Protein AF-A0A8T7BGT6-F1 (afdb_monomer_lite)

Structure (mmCIF, N/CA/C/O backbone):
data_AF-A0A8T7BGT6-F1
#
_entry.id   AF-A0A8T7BGT6-F1
#
loop_
_atom_site.group_PDB
_atom_site.id
_atom_site.type_symbol
_atom_site.label_atom_id
_atom_site.label_alt_id
_atom_site.label_comp_id
_atom_site.label_asym_id
_atom_site.label_entity_id
_atom_site.label_seq_id
_atom_site.pdbx_PDB_ins_code
_atom_site.Cartn_x
_atom_site.Cartn_y
_atom_site.Cartn_z
_atom_site.occupancy
_atom_site.B_iso_or_equiv
_atom_site.auth_seq_id
_atom_site.auth_comp_id
_atom_site.auth_asym_id
_atom_site.auth_atom_id
_atom_site.pdbx_PDB_model_num
ATOM 1 N N . MET A 1 1 ? -4.310 -24.675 -14.103 1.00 64.19 1 MET A N 1
ATOM 2 C CA . MET A 1 1 ? -4.039 -23.406 -14.818 1.00 64.19 1 MET A CA 1
ATOM 3 C C . MET A 1 1 ? -5.114 -22.361 -14.543 1.00 64.19 1 MET A C 1
ATOM 5 O O . MET A 1 1 ? -4.753 -21.327 -14.008 1.00 64.19 1 MET A O 1
ATOM 9 N N . ALA A 1 2 ? -6.406 -22.651 -14.751 1.00 83.56 2 ALA A N 1
ATOM 10 C CA . ALA A 1 2 ? -7.501 -21.686 -14.536 1.00 83.56 2 ALA A CA 1
ATOM 11 C C . ALA A 1 2 ? -7.520 -20.987 -13.155 1.00 83.56 2 ALA A C 1
ATOM 13 O O . ALA A 1 2 ? -7.772 -19.791 -13.073 1.00 83.56 2 ALA A O 1
ATOM 14 N N . PHE A 1 3 ? -7.206 -21.706 -12.070 1.00 85.88 3 PHE A N 1
ATOM 15 C CA . PHE A 1 3 ? -7.164 -21.116 -10.725 1.00 85.88 3 PHE A CA 1
ATOM 16 C C . PHE A 1 3 ? -6.041 -20.078 -10.547 1.00 85.88 3 PHE A 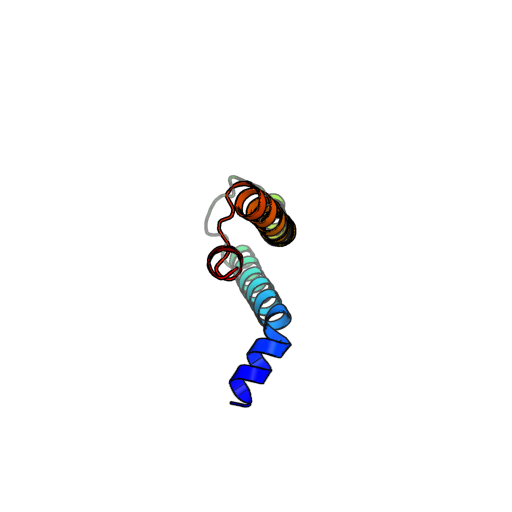C 1
ATOM 18 O O . PHE A 1 3 ? -6.273 -19.020 -9.972 1.00 85.88 3 PHE A O 1
ATOM 25 N N . ASN A 1 4 ? -4.843 -20.344 -11.079 1.00 91.06 4 ASN A N 1
ATOM 26 C CA . ASN A 1 4 ? -3.724 -19.400 -10.995 1.00 91.06 4 ASN A CA 1
ATOM 27 C C . ASN A 1 4 ? -4.005 -18.137 -11.813 1.00 91.06 4 ASN A C 1
ATOM 29 O O . ASN A 1 4 ? -3.731 -17.042 -11.343 1.00 91.06 4 ASN A O 1
ATOM 33 N N . GLU A 1 5 ? -4.597 -18.274 -13.003 1.00 91.31 5 GLU A N 1
ATOM 34 C CA . GLU A 1 5 ? -4.998 -17.110 -13.801 1.00 91.31 5 GLU A CA 1
ATOM 35 C C . GLU A 1 5 ? -6.081 -16.287 -13.108 1.00 91.31 5 GLU A C 1
ATOM 37 O O . GLU A 1 5 ? -6.015 -15.061 -13.107 1.00 91.31 5 GLU A O 1
ATOM 42 N N . TRP A 1 6 ? -7.041 -16.942 -12.449 1.00 93.12 6 TRP A N 1
ATOM 43 C CA . TRP A 1 6 ? -8.026 -16.240 -11.633 1.00 93.12 6 TRP A CA 1
ATOM 44 C C . TRP A 1 6 ? -7.365 -15.451 -10.494 1.00 93.12 6 TRP A C 1
ATOM 46 O O . TRP A 1 6 ? -7.721 -14.291 -10.286 1.00 93.12 6 TRP A O 1
ATOM 56 N N . ILE A 1 7 ? -6.379 -16.036 -9.801 1.00 92.06 7 ILE A N 1
ATOM 57 C CA . ILE A 1 7 ? -5.618 -15.340 -8.752 1.00 92.06 7 ILE A CA 1
ATOM 58 C C . ILE A 1 7 ? -4.863 -14.145 -9.329 1.00 92.06 7 ILE A C 1
ATOM 60 O O . ILE A 1 7 ? -4.968 -13.057 -8.776 1.00 92.06 7 ILE A O 1
ATOM 64 N N . LEU A 1 8 ? -4.124 -14.326 -10.425 1.00 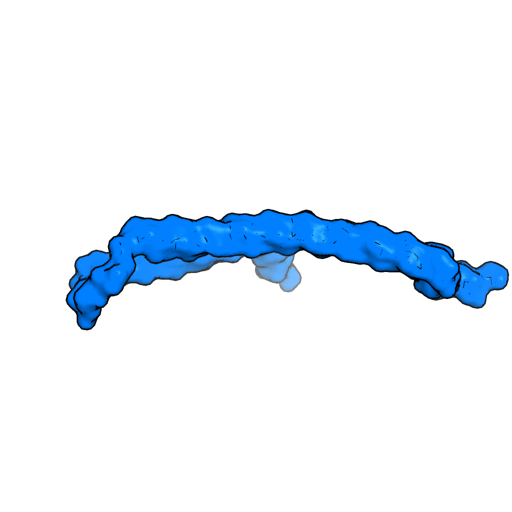92.69 8 LEU A N 1
ATOM 65 C CA . LEU A 1 8 ? -3.322 -13.259 -11.030 1.00 92.69 8 LEU A CA 1
ATOM 66 C C . LEU A 1 8 ? -4.203 -12.103 -11.522 1.00 92.69 8 LEU A C 1
ATOM 68 O O . LEU A 1 8 ? -3.901 -10.942 -11.263 1.00 92.69 8 LEU A O 1
ATOM 72 N N . ASN A 1 9 ? -5.348 -12.408 -12.135 1.00 94.75 9 ASN A N 1
ATOM 73 C CA . ASN A 1 9 ? -6.298 -11.390 -12.591 1.00 94.75 9 ASN A CA 1
ATOM 74 C C . ASN A 1 9 ? -6.965 -10.627 -11.434 1.00 94.75 9 ASN A C 1
ATOM 76 O O . ASN A 1 9 ? -7.382 -9.485 -11.614 1.00 94.75 9 ASN A O 1
ATOM 80 N N . ASN A 1 10 ? -7.060 -11.234 -10.247 1.00 93.88 10 ASN A N 1
ATOM 81 C CA . ASN A 1 10 ? -7.681 -10.635 -9.062 1.00 93.88 10 ASN A CA 1
ATOM 82 C C . ASN A 1 10 ? -6.670 -10.288 -7.959 1.00 93.88 10 ASN A C 1
ATOM 84 O O . ASN A 1 10 ? -7.072 -9.986 -6.835 1.00 93.88 10 ASN A O 1
ATOM 88 N N . GLU A 1 11 ? -5.368 -10.292 -8.254 1.00 91.06 11 GLU A N 1
ATOM 89 C CA . GLU A 1 11 ? -4.298 -10.173 -7.259 1.00 91.06 11 GLU A CA 1
ATOM 90 C C . GLU A 1 11 ? -4.464 -8.915 -6.394 1.00 91.06 11 GLU A C 1
ATOM 92 O O . GLU A 1 11 ? -4.351 -8.962 -5.169 1.00 91.06 11 GLU A O 1
ATOM 97 N N . VAL A 1 12 ? -4.802 -7.785 -7.025 1.00 87.94 12 VAL A N 1
ATOM 98 C CA . VAL A 1 12 ? -5.029 -6.505 -6.339 1.00 87.94 12 VAL A CA 1
ATOM 99 C C . VAL A 1 12 ?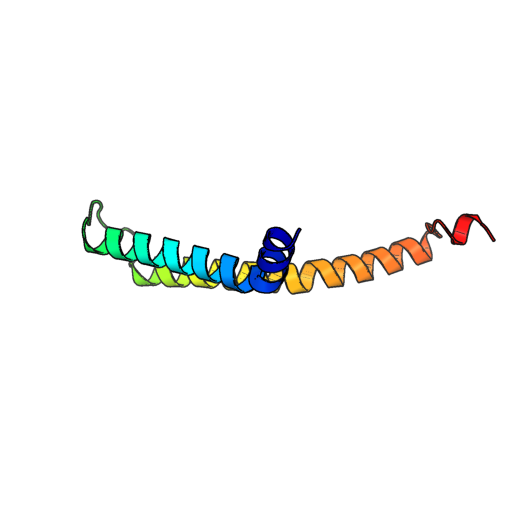 -6.214 -6.592 -5.375 1.00 87.94 12 VAL A C 1
ATOM 101 O O . VAL A 1 12 ? -6.089 -6.183 -4.220 1.00 87.94 12 VAL A O 1
ATOM 104 N N . MET A 1 13 ? -7.343 -7.153 -5.818 1.00 89.50 13 MET A N 1
ATOM 105 C CA . MET A 1 13 ? -8.540 -7.312 -4.985 1.00 89.50 13 MET A CA 1
ATOM 106 C C . MET A 1 13 ? -8.298 -8.271 -3.823 1.00 89.50 13 MET A C 1
ATOM 108 O O . MET A 1 13 ? -8.716 -7.980 -2.707 1.00 89.50 13 MET A O 1
ATOM 112 N N . ILE A 1 14 ? -7.589 -9.378 -4.054 1.00 92.31 14 ILE A N 1
ATOM 113 C CA . ILE A 1 14 ? -7.253 -10.347 -3.007 1.00 92.31 14 ILE A CA 1
ATOM 114 C C . ILE A 1 14 ? -6.347 -9.695 -1.958 1.00 92.31 14 ILE A C 1
ATOM 116 O O . ILE A 1 14 ? -6.609 -9.812 -0.761 1.00 92.31 14 ILE A O 1
ATOM 120 N N . ARG A 1 15 ? -5.316 -8.953 -2.382 1.00 88.06 15 ARG A N 1
ATOM 121 C CA . ARG A 1 15 ? -4.391 -8.277 -1.461 1.00 88.06 15 ARG A CA 1
ATOM 122 C C . ARG A 1 15 ? -5.110 -7.215 -0.632 1.00 88.06 15 ARG A C 1
ATOM 124 O O . ARG A 1 15 ? -5.017 -7.238 0.592 1.00 88.06 15 ARG A O 1
ATOM 131 N N . LEU A 1 16 ? -5.898 -6.350 -1.273 1.00 87.81 16 LEU A N 1
ATOM 132 C CA . LEU A 1 16 ? -6.692 -5.334 -0.577 1.00 87.81 16 LEU A CA 1
ATOM 133 C C . LEU A 1 16 ? -7.732 -5.962 0.357 1.00 87.81 16 LEU A C 1
ATOM 135 O O . LEU A 1 16 ? -7.840 -5.554 1.509 1.00 87.81 16 LEU A O 1
ATOM 139 N N . GLY A 1 17 ? -8.455 -6.983 -0.106 1.00 91.31 17 GLY A N 1
ATOM 140 C CA . GLY A 1 17 ? -9.451 -7.698 0.688 1.00 91.31 17 GLY A CA 1
ATOM 141 C C . GLY A 1 17 ? -8.840 -8.391 1.905 1.00 91.31 17 GLY A C 1
ATOM 142 O O . GLY A 1 17 ? -9.386 -8.291 2.999 1.00 91.31 17 GLY A O 1
ATOM 143 N N . SER A 1 18 ? -7.674 -9.023 1.751 1.00 90.69 18 SER A N 1
ATOM 144 C CA . SER A 1 18 ? -6.948 -9.635 2.869 1.00 90.69 18 SER A CA 1
ATOM 145 C C . SER A 1 18 ? -6.471 -8.594 3.887 1.00 90.69 18 SER A C 1
ATOM 147 O O . SER A 1 18 ? -6.657 -8.793 5.086 1.00 90.69 18 SER A O 1
ATOM 149 N N . PHE A 1 19 ? -5.948 -7.450 3.430 1.00 87.81 19 PHE A N 1
ATOM 150 C CA . PHE A 1 19 ? -5.537 -6.359 4.312 1.00 87.81 19 PHE A CA 1
ATOM 151 C C . PHE A 1 19 ? -6.722 -5.784 5.091 1.00 87.81 19 PHE A C 1
ATOM 153 O O . PHE A 1 19 ? -6.679 -5.723 6.318 1.00 87.81 19 PHE A O 1
ATOM 160 N N . VAL A 1 20 ? -7.801 -5.415 4.394 1.00 88.88 20 VAL A N 1
ATOM 161 C CA . VAL A 1 20 ? -9.016 -4.871 5.017 1.00 88.88 20 VAL A CA 1
ATOM 162 C C . VAL A 1 20 ? -9.652 -5.898 5.952 1.00 88.88 20 VAL A C 1
ATOM 164 O O . VAL A 1 20 ? -10.067 -5.538 7.050 1.00 88.88 20 VAL A O 1
ATOM 167 N N . GLY A 1 21 ? -9.679 -7.176 5.569 1.00 92.88 21 GLY A N 1
ATOM 168 C CA . GLY A 1 21 ? -10.204 -8.262 6.393 1.00 92.88 21 GLY A CA 1
ATOM 169 C C . GLY A 1 21 ? -9.426 -8.431 7.697 1.00 92.88 21 GLY A C 1
ATOM 170 O O . GLY A 1 21 ? -10.020 -8.411 8.774 1.00 92.88 21 GLY A O 1
ATOM 171 N N . ILE A 1 22 ? -8.094 -8.522 7.626 1.00 90.06 22 ILE A N 1
ATOM 172 C CA . ILE A 1 22 ? -7.239 -8.621 8.819 1.00 90.06 22 ILE A CA 1
ATOM 173 C C . ILE A 1 22 ? -7.367 -7.357 9.673 1.00 90.06 22 ILE A C 1
ATOM 175 O O . ILE A 1 22 ? -7.508 -7.452 10.891 1.00 90.06 22 ILE A O 1
ATOM 179 N N . PHE A 1 23 ? -7.364 -6.178 9.050 1.00 87.88 23 PHE A N 1
ATOM 180 C CA . PHE A 1 23 ? -7.524 -4.911 9.753 1.00 87.88 23 PHE A CA 1
ATOM 181 C C . PHE A 1 23 ? -8.864 -4.843 10.498 1.00 87.88 23 PHE A C 1
ATOM 183 O O . PHE A 1 23 ? -8.887 -4.482 11.672 1.00 87.88 23 PHE A O 1
ATOM 190 N N . ALA A 1 24 ? -9.964 -5.256 9.866 1.00 88.25 24 ALA A N 1
ATOM 191 C CA . ALA A 1 24 ? -11.288 -5.296 10.481 1.00 88.25 24 ALA A CA 1
ATOM 192 C C . ALA A 1 24 ? -11.365 -6.302 11.640 1.00 88.25 24 ALA A C 1
ATOM 194 O O . ALA A 1 24 ? -11.946 -5.992 12.683 1.00 88.25 24 ALA A O 1
ATOM 195 N N . ILE A 1 25 ? -10.745 -7.480 11.495 1.00 91.38 25 ILE A N 1
ATOM 196 C CA . ILE A 1 25 ? -10.642 -8.475 12.573 1.00 91.38 25 ILE A CA 1
ATOM 197 C C . ILE A 1 25 ? -9.882 -7.876 13.758 1.00 91.38 25 ILE A C 1
ATOM 199 O O . ILE A 1 25 ? -10.375 -7.901 14.885 1.00 91.38 25 ILE A O 1
ATOM 203 N N . MET A 1 26 ? -8.716 -7.279 13.510 1.00 85.94 26 MET A N 1
ATOM 204 C CA . MET A 1 26 ? -7.899 -6.664 14.556 1.00 85.94 26 MET A CA 1
ATOM 205 C C . MET A 1 26 ? -8.607 -5.481 15.226 1.00 85.94 26 MET A C 1
ATOM 207 O O . MET A 1 26 ? -8.576 -5.378 16.450 1.00 85.94 26 MET A O 1
ATOM 211 N N . ALA A 1 27 ? -9.296 -4.635 14.456 1.00 83.56 27 ALA A N 1
ATOM 212 C CA . ALA A 1 27 ? -10.095 -3.529 14.979 1.00 83.56 27 ALA A CA 1
ATOM 213 C C . ALA A 1 27 ? -11.247 -4.032 15.868 1.00 83.56 27 ALA A C 1
ATOM 215 O O . ALA A 1 27 ? -11.472 -3.500 16.954 1.00 83.56 27 ALA A O 1
ATOM 216 N N . SER A 1 28 ? -11.933 -5.101 15.452 1.00 86.69 28 SER A N 1
ATOM 217 C CA . SER A 1 28 ? -13.015 -5.723 16.230 1.00 86.69 28 SER A CA 1
ATOM 218 C C . SER A 1 28 ? -12.496 -6.353 17.526 1.00 86.69 28 SER A C 1
ATOM 220 O O . SER A 1 28 ? -13.111 -6.219 18.587 1.00 86.69 28 SER A O 1
ATOM 222 N N . LEU A 1 29 ? -11.329 -7.000 17.474 1.00 85.62 29 LEU A N 1
ATOM 223 C CA . LEU A 1 29 ? -10.661 -7.559 18.651 1.00 85.62 29 LEU A CA 1
ATOM 224 C C . LEU A 1 29 ? -10.198 -6.468 19.626 1.00 85.62 29 LEU A C 1
ATOM 226 O O . LEU A 1 29 ? -10.321 -6.637 20.836 1.00 85.62 29 LEU A O 1
ATOM 230 N N . GLU A 1 30 ? -9.726 -5.326 19.122 1.00 82.44 30 GLU A N 1
ATOM 231 C CA . GLU A 1 30 ? -9.317 -4.177 19.944 1.00 82.44 30 GLU A CA 1
ATOM 232 C C . GLU A 1 30 ? -10.505 -3.521 20.678 1.00 82.44 30 GLU A C 1
ATOM 234 O O . GLU A 1 30 ? -10.337 -2.971 21.770 1.00 82.44 30 GLU A O 1
ATOM 239 N N . VAL A 1 31 ? -11.717 -3.600 20.115 1.00 79.38 31 VAL A N 1
ATOM 240 C CA . VAL A 1 31 ? -12.954 -3.144 20.774 1.00 79.38 31 VAL A CA 1
ATOM 241 C C . VAL A 1 31 ? -13.446 -4.155 21.813 1.00 79.38 31 VAL A C 1
ATOM 243 O O . VAL A 1 31 ? -13.828 -3.755 22.911 1.00 79.38 31 VAL A O 1
ATOM 246 N N . THR A 1 32 ? -13.431 -5.448 21.484 1.00 83.00 32 THR A N 1
ATOM 247 C CA . THR A 1 32 ? -14.022 -6.511 22.320 1.00 83.00 32 THR A CA 1
ATOM 248 C C . THR A 1 32 ? -13.134 -6.944 23.487 1.00 83.00 32 THR A C 1
ATOM 250 O O . THR A 1 32 ? -13.654 -7.298 24.543 1.00 83.00 32 THR A O 1
ATOM 253 N N . LEU A 1 33 ? -11.807 -6.888 23.342 1.00 78.50 33 LEU A N 1
ATOM 254 C CA . LEU A 1 33 ? -10.852 -7.220 24.402 1.00 78.50 33 LEU A CA 1
ATOM 255 C C . LEU A 1 33 ? -9.834 -6.086 24.619 1.00 78.50 33 LEU A C 1
ATOM 257 O O . LEU A 1 33 ? -8.683 -6.193 24.179 1.00 78.50 33 LEU A O 1
ATOM 261 N N . PRO A 1 34 ? -10.199 -5.017 25.353 1.00 69.12 34 PRO A N 1
ATOM 262 C CA . PRO A 1 34 ? -9.264 -3.960 25.724 1.00 69.12 34 PRO A CA 1
ATOM 263 C C . PRO A 1 34 ? -8.278 -4.484 26.782 1.00 69.12 34 PRO A C 1
ATOM 265 O O . PRO A 1 34 ? -8.475 -4.327 27.982 1.00 69.12 34 PRO A O 1
ATOM 268 N N . ARG A 1 35 ? -7.216 -5.171 26.341 1.00 68.06 35 ARG A N 1
ATOM 269 C CA . ARG A 1 35 ? -6.241 -5.843 27.224 1.00 68.06 35 ARG A CA 1
ATOM 270 C C . ARG A 1 35 ? -5.111 -4.945 27.750 1.00 68.06 35 ARG A C 1
ATOM 272 O O . ARG A 1 35 ? -4.320 -5.424 28.558 1.00 68.06 35 ARG A O 1
ATOM 279 N N . ARG A 1 36 ? -4.975 -3.690 27.300 1.00 65.56 36 ARG A N 1
ATOM 280 C CA . ARG A 1 36 ? -3.890 -2.773 27.715 1.00 65.56 36 ARG A CA 1
ATOM 281 C C . ARG A 1 36 ? -4.340 -1.313 27.751 1.00 65.56 36 ARG A C 1
ATOM 283 O O . ARG A 1 36 ? -5.136 -0.905 26.906 1.00 65.56 36 ARG A O 1
ATOM 290 N N . GLU A 1 37 ? -3.775 -0.532 28.674 1.00 62.50 37 GLU A N 1
ATOM 291 C CA . GLU A 1 37 ? -3.865 0.931 28.630 1.00 62.50 37 GLU A CA 1
ATOM 292 C C . GLU A 1 37 ? -3.212 1.450 27.343 1.00 62.50 37 GLU A C 1
ATOM 294 O O . GLU A 1 37 ? -2.093 1.077 26.979 1.00 62.50 37 GLU A O 1
ATOM 299 N N . LEU A 1 38 ? -3.957 2.262 26.601 1.00 64.81 38 LEU A N 1
ATOM 300 C CA . LEU A 1 38 ? -3.555 2.764 25.296 1.00 64.81 38 LEU A CA 1
ATOM 301 C C . LEU A 1 38 ? -2.593 3.945 25.474 1.00 64.81 38 LEU A C 1
ATOM 303 O O . LEU A 1 38 ? -3.025 5.044 25.799 1.00 64.81 38 LEU A O 1
ATOM 307 N N . LEU A 1 39 ? -1.299 3.729 25.211 1.00 67.12 39 LEU A N 1
ATOM 308 C CA . LEU A 1 39 ? -0.284 4.798 25.154 1.00 67.12 39 LEU A CA 1
ATOM 309 C C . LEU A 1 39 ? -0.532 5.796 24.005 1.00 67.12 39 LEU A C 1
ATOM 311 O O . LEU A 1 39 ? -0.097 6.940 24.068 1.00 67.12 39 LEU A O 1
ATOM 315 N N . LEU A 1 40 ? -1.219 5.356 22.946 1.00 67.12 40 LEU A N 1
ATOM 316 C CA . LEU A 1 40 ? -1.581 6.146 21.768 1.00 67.12 40 LEU A CA 1
ATOM 317 C C . LEU A 1 40 ? -3.067 5.966 21.468 1.00 67.12 40 LEU A C 1
ATOM 319 O O . LEU A 1 40 ? -3.622 4.883 21.667 1.00 67.12 40 LEU A O 1
ATOM 323 N N . SER A 1 41 ? -3.711 7.010 20.947 1.00 75.94 41 SER A N 1
ATOM 324 C CA . SER A 1 41 ? -5.132 6.937 20.602 1.00 75.94 41 SER A CA 1
ATOM 325 C C . SER A 1 41 ? -5.386 5.888 19.508 1.00 75.94 41 SER A C 1
ATOM 327 O O . SER A 1 41 ? -4.594 5.723 18.576 1.00 75.94 41 SER A O 1
ATOM 329 N N . ARG A 1 42 ? -6.517 5.176 19.597 1.00 72.25 42 ARG A N 1
ATOM 330 C CA . ARG A 1 42 ? -6.902 4.120 18.635 1.00 72.25 42 ARG A CA 1
ATOM 331 C C . ARG A 1 42 ? -6.920 4.647 17.196 1.00 72.25 42 ARG A C 1
ATOM 333 O O . ARG A 1 42 ? -6.402 4.006 16.287 1.00 72.25 42 ARG A O 1
ATOM 340 N N . TRP A 1 43 ? -7.421 5.871 17.022 1.00 74.75 43 TRP A N 1
ATOM 341 C CA . TRP A 1 43 ? -7.469 6.563 15.737 1.00 74.75 43 TRP A CA 1
ATOM 342 C C . TRP A 1 43 ? -6.088 6.799 15.128 1.00 74.75 43 TRP A C 1
ATOM 344 O O . TRP A 1 43 ? -5.924 6.554 13.939 1.00 74.75 43 TRP A O 1
ATOM 354 N N . GLN A 1 44 ? -5.083 7.190 15.920 1.00 80.50 44 GLN A N 1
ATOM 355 C CA . GLN A 1 44 ? -3.713 7.368 15.419 1.00 80.50 44 GLN A CA 1
ATOM 356 C C . GLN A 1 44 ? -3.097 6.056 14.917 1.00 80.50 44 GLN A C 1
ATOM 358 O O . GLN A 1 44 ? -2.385 6.054 13.916 1.00 80.50 44 GLN A O 1
ATOM 363 N N . ARG A 1 45 ? -3.377 4.924 15.575 1.00 79.81 45 ARG A N 1
ATOM 364 C CA . ARG A 1 45 ? -2.881 3.612 15.122 1.00 79.81 45 ARG A CA 1
ATOM 365 C C . ARG A 1 45 ? -3.526 3.194 13.805 1.00 79.81 45 ARG A C 1
ATOM 367 O O . ARG A 1 45 ? -2.849 2.694 12.912 1.00 79.81 45 ARG A O 1
ATOM 374 N N . TRP A 1 46 ? -4.832 3.405 13.686 1.00 81.19 46 TRP A N 1
ATOM 375 C CA . TRP A 1 46 ? -5.596 3.041 12.497 1.00 81.19 46 TRP A CA 1
ATOM 376 C C . TRP A 1 46 ? -5.199 3.890 11.290 1.00 81.19 46 TRP A C 1
ATOM 378 O O . TRP A 1 46 ? -4.929 3.338 10.224 1.00 81.19 46 TRP A O 1
ATOM 388 N N . THR A 1 47 ? -5.078 5.210 11.465 1.00 84.62 47 THR A N 1
ATOM 389 C CA . THR A 1 47 ? -4.619 6.104 10.393 1.00 84.62 47 THR A CA 1
ATOM 390 C C . THR A 1 47 ? -3.174 5.828 10.003 1.00 84.62 47 THR A C 1
ATOM 392 O O . THR A 1 47 ? -2.870 5.840 8.815 1.00 84.62 47 THR A O 1
ATOM 395 N N . SER A 1 48 ? -2.298 5.509 10.961 1.00 86.31 48 SER A N 1
ATOM 396 C CA . SER A 1 48 ? -0.912 5.135 10.670 1.00 86.31 48 SER A CA 1
ATOM 397 C C . SER A 1 48 ? -0.825 3.838 9.862 1.00 86.31 48 SER A C 1
ATOM 399 O O . SER A 1 48 ? -0.148 3.819 8.840 1.00 86.31 48 SER A O 1
ATOM 401 N N . ASN A 1 49 ? -1.559 2.786 10.241 1.00 86.25 49 ASN A N 1
ATOM 402 C CA . ASN A 1 49 ? -1.547 1.515 9.508 1.00 86.25 49 ASN A CA 1
ATOM 403 C C . ASN A 1 49 ? -2.094 1.653 8.080 1.00 86.25 49 ASN A C 1
ATOM 405 O O . ASN A 1 49 ? -1.510 1.115 7.143 1.00 86.25 49 ASN A O 1
ATOM 409 N N . ILE A 1 50 ? -3.196 2.388 7.900 1.00 86.25 50 ILE A N 1
ATOM 410 C CA . ILE A 1 50 ? -3.755 2.648 6.566 1.00 86.25 50 ILE A CA 1
ATOM 411 C C . ILE A 1 50 ? -2.789 3.520 5.755 1.00 86.25 50 ILE A C 1
ATOM 413 O O . ILE A 1 50 ? -2.486 3.204 4.606 1.00 86.25 50 ILE A O 1
ATOM 417 N N . GLY A 1 51 ? -2.260 4.584 6.363 1.00 89.94 51 GLY A N 1
ATOM 418 C CA . GLY A 1 51 ? -1.304 5.488 5.731 1.00 89.94 51 GLY A CA 1
ATOM 419 C C . GLY A 1 51 ? -0.036 4.774 5.271 1.00 89.94 51 GLY A C 1
ATOM 420 O O . GLY A 1 51 ? 0.412 5.014 4.156 1.00 89.94 51 GLY A O 1
ATOM 421 N N . LEU A 1 52 ? 0.494 3.849 6.076 1.00 89.00 52 LEU A N 1
ATOM 422 C CA . LEU A 1 52 ? 1.665 3.048 5.722 1.00 89.00 52 LEU A CA 1
ATOM 423 C C . LEU A 1 52 ? 1.421 2.175 4.489 1.00 89.00 52 LEU A C 1
ATOM 425 O O . LEU A 1 52 ? 2.283 2.135 3.623 1.00 89.00 52 LEU A O 1
ATOM 429 N N . VAL A 1 53 ? 0.258 1.531 4.357 1.00 87.12 53 VAL A N 1
ATOM 430 C CA . VAL A 1 53 ? -0.042 0.699 3.174 1.00 87.12 53 VAL A CA 1
ATOM 431 C C . VAL A 1 53 ? -0.204 1.525 1.903 1.00 87.12 53 VAL A C 1
ATOM 433 O O . VAL A 1 53 ? 0.290 1.139 0.840 1.00 87.12 53 VAL A O 1
ATOM 436 N N . PHE A 1 54 ? -0.870 2.678 1.994 1.00 88.56 54 PHE A N 1
ATOM 437 C CA . PHE A 1 54 ? -0.962 3.599 0.861 1.00 88.56 54 PHE A CA 1
ATOM 438 C C . PHE A 1 54 ? 0.413 4.134 0.464 1.00 88.56 54 PHE A C 1
ATOM 440 O O . PHE A 1 54 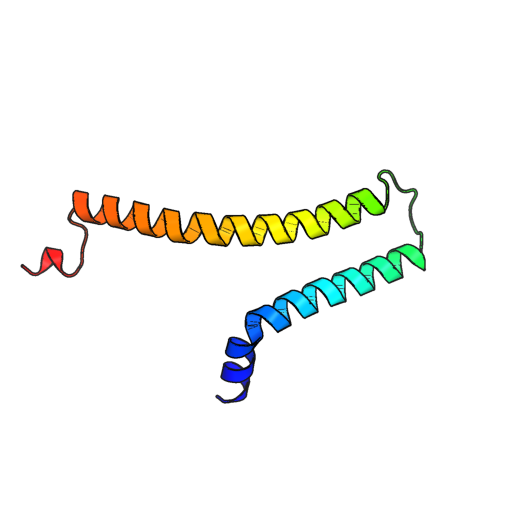? 0.744 4.147 -0.721 1.00 88.56 54 PHE A O 1
ATOM 447 N N . LEU A 1 55 ? 1.215 4.540 1.450 1.00 92.75 55 LEU A N 1
ATOM 448 C CA . LEU A 1 55 ? 2.569 5.029 1.234 1.00 92.75 55 LEU A CA 1
ATOM 449 C C . LEU A 1 55 ? 3.425 3.951 0.574 1.00 92.75 55 LEU A C 1
ATOM 451 O O . LEU A 1 55 ? 4.021 4.231 -0.458 1.00 92.75 55 LEU A O 1
ATOM 455 N N . ASP A 1 56 ? 3.434 2.731 1.108 1.00 89.56 56 ASP A N 1
ATOM 456 C CA . ASP A 1 56 ? 4.181 1.598 0.554 1.00 89.56 56 ASP A CA 1
ATOM 457 C C . ASP A 1 56 ? 3.814 1.357 -0.918 1.00 89.56 56 ASP A C 1
ATOM 459 O O . ASP A 1 56 ? 4.676 1.338 -1.795 1.00 89.56 56 ASP A O 1
ATOM 463 N N . THR A 1 57 ? 2.515 1.323 -1.225 1.00 88.75 57 THR A N 1
ATOM 464 C CA . THR A 1 57 ? 2.028 1.141 -2.601 1.00 88.75 57 THR A CA 1
ATOM 465 C C . THR A 1 57 ? 2.505 2.255 -3.536 1.00 88.75 57 THR A C 1
ATOM 467 O O . THR A 1 57 ? 2.963 1.983 -4.648 1.00 88.75 57 THR A O 1
ATOM 470 N N . ILE A 1 58 ? 2.397 3.518 -3.111 1.00 93.00 58 ILE A N 1
ATOM 471 C CA . ILE A 1 58 ? 2.813 4.676 -3.915 1.00 93.00 58 ILE A CA 1
ATOM 472 C C . ILE A 1 58 ? 4.329 4.668 -4.116 1.00 93.00 58 ILE A C 1
ATOM 474 O O . ILE A 1 58 ? 4.796 4.857 -5.239 1.00 93.00 58 ILE A O 1
ATOM 478 N N . VAL A 1 59 ? 5.090 4.413 -3.051 1.00 95.44 59 VAL A N 1
ATOM 479 C CA . VAL A 1 59 ? 6.551 4.358 -3.091 1.00 95.44 59 VAL A CA 1
ATOM 480 C C . VAL A 1 59 ? 7.002 3.280 -4.058 1.00 95.44 59 VAL A C 1
ATOM 482 O O . VAL A 1 59 ? 7.758 3.593 -4.970 1.00 95.44 59 VAL A O 1
ATOM 485 N N . LEU A 1 60 ? 6.497 2.049 -3.951 1.00 92.44 60 LEU A N 1
ATOM 486 C CA . LEU A 1 60 ? 6.872 0.985 -4.882 1.00 92.44 60 LEU A CA 1
ATOM 487 C C . LEU A 1 60 ? 6.518 1.346 -6.328 1.00 92.44 60 LEU A C 1
ATOM 489 O O . LEU A 1 60 ? 7.320 1.139 -7.238 1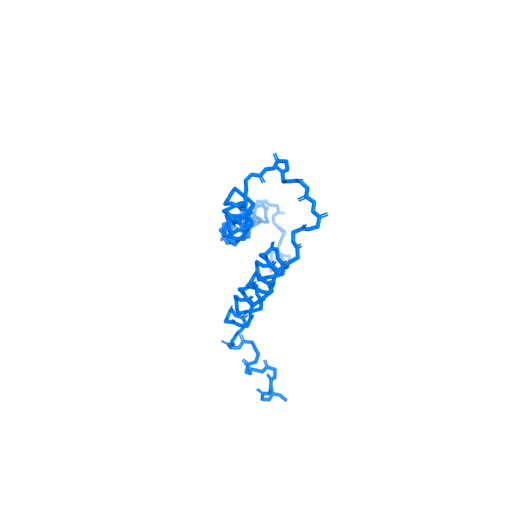.00 92.44 60 LEU A O 1
ATOM 493 N N . ARG A 1 61 ? 5.348 1.954 -6.547 1.00 90.19 61 ARG A N 1
ATOM 494 C CA . ARG A 1 61 ? 4.898 2.348 -7.886 1.00 90.19 61 ARG A CA 1
ATOM 495 C C . ARG A 1 61 ? 5.734 3.465 -8.510 1.00 90.19 61 ARG A C 1
ATOM 497 O O . ARG A 1 61 ? 5.715 3.596 -9.728 1.00 90.19 61 ARG A O 1
ATOM 504 N N . ILE A 1 62 ? 6.457 4.249 -7.715 1.00 93.38 62 ILE A N 1
ATOM 505 C CA . ILE A 1 62 ? 7.350 5.311 -8.200 1.00 93.38 62 ILE A CA 1
ATOM 506 C C . ILE A 1 62 ? 8.794 4.813 -8.275 1.00 93.38 62 ILE A C 1
ATOM 508 O O . ILE A 1 62 ? 9.455 4.987 -9.298 1.00 93.38 62 ILE A O 1
ATOM 512 N N . VAL A 1 63 ? 9.283 4.178 -7.210 1.00 95.50 63 VAL A N 1
ATOM 513 C CA . VAL A 1 63 ? 10.673 3.732 -7.074 1.00 95.50 63 VAL A CA 1
ATOM 514 C C . VAL A 1 63 ? 11.014 2.688 -8.128 1.00 95.50 63 VAL A C 1
ATOM 516 O O . VAL A 1 63 ? 12.051 2.813 -8.765 1.00 95.50 63 VAL A O 1
ATOM 519 N N . PHE A 1 64 ? 10.152 1.698 -8.383 1.00 94.00 64 PHE A N 1
ATOM 520 C CA . PHE A 1 64 ? 10.474 0.663 -9.370 1.00 94.00 64 PHE A CA 1
ATOM 521 C C . PHE A 1 64 ? 10.603 1.209 -10.805 1.00 94.00 64 PHE A C 1
ATOM 523 O O . PHE A 1 64 ? 11.630 0.949 -11.434 1.00 94.00 64 PHE A O 1
ATOM 530 N N . PRO A 1 65 ? 9.645 1.994 -11.342 1.00 92.31 65 PRO A N 1
ATOM 531 C CA . PRO A 1 65 ? 9.798 2.574 -12.676 1.00 92.31 65 PRO A CA 1
ATOM 532 C C . PRO A 1 65 ? 10.974 3.544 -12.782 1.00 92.31 65 PRO A C 1
ATOM 534 O O . PRO A 1 65 ? 11.714 3.501 -13.760 1.00 92.31 65 PRO A O 1
ATOM 537 N N . THR A 1 66 ? 11.178 4.400 -11.777 1.00 93.56 66 THR A N 1
ATOM 538 C CA . THR A 1 66 ? 12.299 5.356 -11.792 1.00 93.56 66 THR A CA 1
ATOM 539 C C . THR A 1 66 ? 13.648 4.645 -11.714 1.00 93.56 66 THR A C 1
ATOM 541 O O . THR A 1 66 ? 14.556 4.993 -12.467 1.00 93.56 66 THR A O 1
ATOM 544 N N . ALA A 1 67 ? 13.763 3.595 -10.896 1.00 93.31 67 ALA A N 1
ATOM 545 C CA . ALA A 1 67 ? 14.943 2.741 -10.848 1.00 93.31 67 ALA A CA 1
ATOM 546 C C . ALA A 1 67 ? 15.204 2.049 -12.193 1.00 93.31 67 ALA A C 1
ATOM 548 O O . ALA A 1 67 ? 16.346 2.019 -12.639 1.00 93.31 67 ALA A O 1
ATOM 549 N N . ALA A 1 68 ? 14.167 1.550 -12.874 1.00 92.12 68 ALA A N 1
ATOM 550 C CA . ALA A 1 68 ? 14.307 0.931 -14.193 1.00 92.12 68 ALA A CA 1
ATOM 551 C C . ALA A 1 68 ? 14.794 1.927 -15.264 1.00 92.12 68 ALA A C 1
ATOM 553 O O . ALA A 1 68 ? 15.687 1.605 -16.052 1.00 92.12 68 ALA A O 1
ATOM 554 N N . VAL A 1 69 ? 14.256 3.152 -15.271 1.00 92.50 69 VAL A N 1
ATOM 555 C CA . VAL A 1 69 ? 14.704 4.223 -16.178 1.00 92.50 69 VAL A CA 1
ATOM 556 C C . VAL A 1 69 ? 16.160 4.592 -15.892 1.00 92.50 69 VAL A C 1
ATOM 558 O O . VAL A 1 69 ? 16.975 4.619 -16.811 1.00 92.50 69 VAL A O 1
ATOM 561 N N . GLY A 1 70 ? 16.512 4.810 -14.621 1.00 90.75 70 GLY A N 1
ATOM 562 C CA . GLY A 1 70 ? 17.886 5.114 -14.218 1.00 90.75 70 GLY A CA 1
ATOM 563 C C . GLY A 1 70 ? 18.866 3.998 -14.586 1.00 90.75 70 GLY A C 1
ATOM 564 O O . GLY A 1 70 ? 19.930 4.263 -15.137 1.00 90.75 70 GLY A O 1
ATOM 565 N N . PHE A 1 71 ? 18.479 2.742 -14.363 1.00 89.19 71 PHE A N 1
ATOM 566 C CA . PHE A 1 71 ? 19.278 1.580 -14.744 1.00 89.19 71 PHE A CA 1
ATOM 567 C C . PHE A 1 71 ? 19.505 1.503 -16.258 1.00 89.19 71 PHE A C 1
ATOM 569 O O . PHE A 1 71 ? 20.616 1.223 -16.695 1.00 89.19 71 PHE A O 1
ATOM 576 N N . THR A 1 72 ? 18.487 1.815 -17.065 1.00 87.25 72 THR A N 1
ATOM 577 C CA . THR A 1 72 ? 18.604 1.848 -18.533 1.00 87.25 72 THR A CA 1
ATOM 578 C C . THR A 1 72 ? 19.626 2.889 -18.996 1.00 87.25 72 THR A C 1
ATOM 580 O O . THR A 1 72 ? 20.426 2.610 -19.889 1.00 87.25 72 THR A O 1
ATOM 583 N N . LEU A 1 73 ? 19.639 4.072 -18.373 1.00 87.44 73 LEU A N 1
ATOM 584 C CA . LEU A 1 73 ? 20.616 5.121 -18.684 1.00 87.44 73 LEU A CA 1
ATOM 585 C C . LEU A 1 73 ? 22.044 4.676 -18.346 1.00 87.44 73 LEU A C 1
ATOM 587 O O . LEU A 1 73 ? 22.923 4.772 -19.200 1.00 87.44 73 LEU A O 1
ATOM 591 N N . LEU A 1 74 ? 22.253 4.103 -17.155 1.00 86.31 74 LEU A N 1
ATOM 592 C CA . LEU A 1 74 ? 23.555 3.566 -16.735 1.00 86.31 74 LEU A CA 1
ATOM 593 C C . LEU A 1 74 ? 24.059 2.477 -17.691 1.00 86.31 74 LEU A C 1
ATOM 595 O O . LEU A 1 74 ? 25.210 2.501 -18.121 1.00 86.31 74 LEU A O 1
ATOM 599 N N . VAL A 1 75 ? 23.177 1.551 -18.070 1.00 85.75 75 VAL A N 1
ATOM 600 C CA . VAL A 1 75 ? 23.464 0.484 -19.035 1.00 85.75 75 VAL A CA 1
ATOM 601 C C . VAL A 1 75 ? 23.845 1.043 -20.409 1.00 85.75 75 VAL A C 1
ATOM 603 O O . VAL A 1 75 ? 24.756 0.516 -21.048 1.00 85.75 75 VAL A O 1
ATOM 606 N N . THR A 1 76 ? 23.181 2.110 -20.856 1.00 79.94 76 THR A N 1
ATOM 607 C CA . THR A 1 76 ? 23.461 2.753 -22.148 1.00 79.94 76 THR A CA 1
ATOM 608 C C . THR A 1 76 ? 24.833 3.428 -22.150 1.00 79.94 76 THR A C 1
ATOM 610 O O . THR A 1 76 ? 25.583 3.265 -23.109 1.00 79.94 76 THR A O 1
ATOM 613 N N . GLU A 1 77 ? 25.201 4.130 -21.074 1.00 79.94 77 GLU A N 1
ATOM 614 C CA . GLU A 1 77 ? 26.521 4.768 -20.954 1.00 79.94 77 GLU A CA 1
ATOM 615 C C . GLU A 1 77 ? 27.661 3.751 -20.821 1.00 79.94 77 GLU A C 1
ATOM 617 O O . GLU A 1 77 ? 28.728 3.929 -21.407 1.00 79.94 77 GLU A O 1
ATOM 622 N N . GLN A 1 78 ? 27.443 2.664 -20.076 1.00 79.44 78 GLN A N 1
ATOM 623 C CA . GLN A 1 78 ? 28.447 1.615 -19.864 1.00 79.44 78 GLN A CA 1
ATOM 624 C C . GLN A 1 78 ? 28.461 0.544 -20.955 1.00 79.44 78 GLN A C 1
ATOM 626 O O . GLN A 1 78 ? 29.231 -0.412 -20.847 1.00 79.44 78 GLN A O 1
ATOM 631 N N . LEU A 1 79 ? 27.651 0.690 -22.015 1.00 70.25 79 LEU A N 1
ATOM 632 C CA . LEU A 1 79 ? 27.586 -0.266 -23.125 1.00 70.25 79 LEU A CA 1
ATOM 633 C C . LEU A 1 79 ? 27.230 -1.700 -22.653 1.00 70.25 79 LEU A C 1
ATOM 635 O O . LEU A 1 79 ? 27.518 -2.698 -23.321 1.00 70.25 79 LEU A O 1
ATOM 639 N N . TRP A 1 80 ? 26.569 -1.816 -21.499 1.00 67.44 80 TRP A N 1
ATOM 640 C CA . TRP A 1 80 ? 26.202 -3.073 -20.843 1.00 67.44 80 TRP A CA 1
ATOM 641 C C . TRP A 1 80 ? 24.874 -3.622 -21.372 1.00 67.44 80 TRP A C 1
ATOM 643 O O . TRP A 1 80 ? 23.887 -3.723 -20.655 1.00 67.44 80 TRP A O 1
ATOM 653 N N . GLY A 1 81 ? 24.832 -4.013 -22.644 1.00 65.75 81 GLY A N 1
ATOM 654 C CA . GLY A 1 81 ? 23.671 -4.678 -23.241 1.00 65.75 81 GLY A CA 1
ATOM 655 C C . GLY A 1 81 ? 24.066 -5.977 -23.932 1.00 65.75 81 GLY A C 1
ATOM 656 O O . GLY A 1 81 ? 25.043 -6.001 -24.675 1.00 65.75 81 GLY A O 1
ATOM 657 N N . LEU A 1 82 ? 23.282 -7.048 -23.755 1.00 63.62 82 LEU A N 1
ATOM 658 C CA . LEU A 1 82 ? 23.489 -8.316 -24.478 1.00 63.62 82 LEU A CA 1
ATOM 659 C C . LEU A 1 82 ? 23.514 -8.116 -26.006 1.00 63.62 82 LEU A C 1
ATOM 661 O O . LEU A 1 82 ? 24.282 -8.775 -26.696 1.00 63.62 82 LEU A O 1
ATOM 665 N N . PHE A 1 83 ? 22.724 -7.167 -26.522 1.00 64.00 83 PHE A N 1
ATOM 666 C CA . PHE A 1 83 ? 22.707 -6.785 -27.940 1.00 64.00 83 PHE A CA 1
ATOM 667 C C . PHE A 1 83 ? 23.824 -5.816 -28.343 1.00 64.00 83 PHE A C 1
ATOM 669 O O . PHE A 1 83 ? 24.123 -5.700 -29.524 1.00 64.00 83 PHE A O 1
ATOM 676 N N . ASN A 1 84 ? 24.449 -5.133 -27.383 1.00 58.94 84 ASN A N 1
ATOM 677 C CA . ASN A 1 84 ? 25.573 -4.243 -27.653 1.00 58.94 84 ASN A CA 1
ATOM 678 C C . ASN A 1 84 ? 26.894 -5.018 -27.810 1.00 58.94 84 ASN A C 1
ATOM 680 O O . ASN A 1 84 ? 27.790 -4.587 -28.522 1.00 58.94 84 ASN A O 1
ATOM 684 N N . TYR A 1 85 ? 26.990 -6.199 -27.192 1.00 59.59 85 TYR A N 1
ATOM 685 C CA . TYR A 1 85 ? 28.127 -7.112 -27.349 1.00 59.59 85 TYR A CA 1
ATOM 686 C C . TYR A 1 85 ? 28.137 -7.890 -28.680 1.00 59.59 85 TYR A C 1
A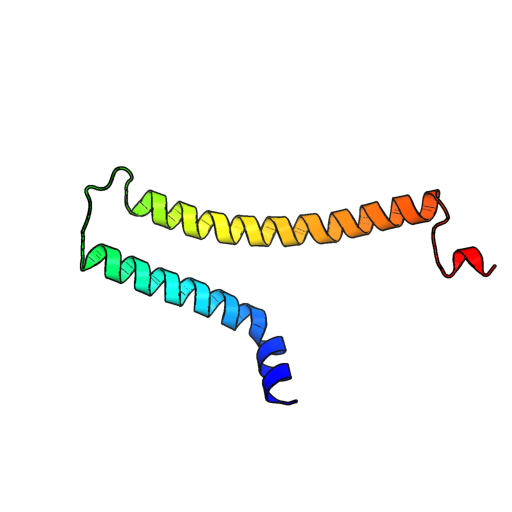TOM 688 O O . TYR A 1 85 ? 29.108 -8.593 -28.945 1.00 59.59 85 TYR A O 1
ATOM 696 N N . TYR A 1 86 ? 27.070 -7.810 -29.488 1.00 55.50 86 TYR A N 1
ATOM 697 C CA . TYR A 1 86 ? 26.899 -8.598 -30.720 1.00 55.50 86 TYR A CA 1
ATOM 698 C C . TYR A 1 86 ? 26.763 -7.741 -31.996 1.00 55.50 86 TYR A C 1
ATOM 700 O O . TYR A 1 86 ? 26.201 -8.212 -32.986 1.00 55.50 86 TYR A O 1
ATOM 708 N N . SER A 1 87 ? 27.260 -6.496 -31.976 1.00 50.72 87 SER A N 1
ATOM 709 C CA . SER A 1 87 ? 27.458 -5.667 -33.178 1.00 50.72 87 SER A CA 1
ATOM 710 C C . SER A 1 87 ? 28.911 -5.663 -33.630 1.00 50.72 87 SER A C 1
ATOM 712 O O . SER A 1 87 ? 29.806 -5.766 -32.766 1.00 50.72 87 SER A O 1
#

pLDDT: mean 83.11, std 10.82, range [50.72, 95.5]

Secondary structure (DSSP, 8-state):
-HHHHHHHHTHHHHHHHHHHHHHHHHHHHHHH---S--SS-HHHHHHHHHHHHHHHHHHHHHHHHHHHHHHHHHHHHTT--TTTTT-

Radius of gyration: 21.74 Å; chains: 1; bounding box: 42×31×62 Å

Foldseek 3Di:
DVVVVVCVVCVVVVVVVVLVVVLVVVVVCCVVDVPDDDPDDPVVVSCVSVVVVVVVVVCCVPVVVVVVVVVVVVCVVVLPDPVSVVD

Sequence (87 aa):
MAFNEWILNNEVMIRLGSFVGIFAIMASLEVTLPRRELLLSRWQRWTSNIGLVFLDTIVLRIVFPTAAVGFTLLVTEQLWGLFNYYS